Protein AF-A0A2A6RPV2-F1 (afdb_monomer_lite)

Organism: NCBI:txid2024553

Radius of gyration: 24.96 Å; chains: 1; bounding box: 55×45×52 Å

Structure (mmCIF, N/CA/C/O backbone):
data_AF-A0A2A6RPV2-F1
#
_entry.id   AF-A0A2A6RPV2-F1
#
loop_
_atom_site.group_PDB
_atom_site.id
_atom_site.type_symbol
_atom_site.label_atom_id
_atom_site.label_alt_id
_atom_site.label_comp_id
_atom_site.label_asym_id
_atom_site.label_entity_id
_atom_site.label_seq_id
_atom_site.pdbx_PDB_ins_code
_atom_site.Cartn_x
_atom_site.Cartn_y
_atom_site.Cartn_z
_atom_site.occupancy
_atom_site.B_iso_or_equiv
_atom_site.auth_seq_id
_atom_site.auth_comp_id
_atom_site.auth_asym_id
_atom_site.auth_atom_id
_atom_site.pdbx_PDB_model_num
ATOM 1 N N . MET A 1 1 ? -24.258 11.473 26.341 1.00 60.53 1 MET A N 1
ATOM 2 C CA . MET A 1 1 ? -24.157 10.296 25.445 1.00 60.53 1 MET A CA 1
ATOM 3 C C . MET A 1 1 ? -22.996 9.443 25.933 1.00 60.53 1 MET A C 1
ATOM 5 O O . MET A 1 1 ? -21.928 10.022 26.110 1.00 60.53 1 MET A O 1
ATOM 9 N N . PRO A 1 2 ? -23.182 8.141 26.195 1.00 81.00 2 PRO A N 1
ATOM 10 C CA . PRO A 1 2 ? -22.117 7.292 26.723 1.00 81.00 2 PRO A CA 1
ATOM 11 C C . PRO A 1 2 ? -21.032 7.052 25.664 1.00 81.00 2 PRO A C 1
ATOM 13 O O . PRO A 1 2 ? -21.326 6.740 24.511 1.00 81.00 2 PRO A O 1
ATOM 16 N N . VAL A 1 3 ? -19.775 7.225 26.061 1.00 81.38 3 VAL A N 1
ATOM 17 C CA . VAL A 1 3 ? -18.587 6.880 25.268 1.00 81.38 3 VAL A CA 1
ATOM 18 C C . VAL A 1 3 ? -18.084 5.527 25.792 1.00 81.38 3 VAL A C 1
ATOM 20 O O . VAL A 1 3 ? -18.197 5.302 26.998 1.00 81.38 3 VAL A O 1
ATOM 23 N N . PRO A 1 4 ? -17.594 4.609 24.937 1.00 85.38 4 PRO A N 1
ATOM 24 C CA . PRO A 1 4 ? -17.025 3.348 25.409 1.00 85.38 4 PRO A CA 1
ATOM 25 C C . PRO A 1 4 ? -15.871 3.588 26.385 1.00 85.38 4 PRO A C 1
ATOM 27 O O . PRO A 1 4 ? -15.068 4.502 26.184 1.00 85.38 4 PRO A O 1
ATOM 30 N N . ASP A 1 5 ? -15.790 2.749 27.415 1.00 90.25 5 ASP A N 1
ATOM 31 C CA . ASP A 1 5 ? -14.665 2.744 28.350 1.00 90.25 5 ASP A CA 1
ATOM 32 C C . ASP A 1 5 ? -13.375 2.206 27.694 1.00 90.25 5 ASP A C 1
ATOM 34 O O . ASP A 1 5 ? -13.371 1.730 26.554 1.00 90.25 5 ASP A O 1
ATOM 38 N N . ALA A 1 6 ? -12.253 2.294 28.412 1.00 89.50 6 ALA A N 1
ATOM 39 C CA . ALA A 1 6 ? -10.942 1.897 27.902 1.00 89.50 6 ALA A CA 1
ATOM 40 C C . ALA A 1 6 ? -10.871 0.412 27.491 1.00 89.50 6 ALA A C 1
ATOM 42 O O . ALA A 1 6 ? -10.291 0.085 26.453 1.00 89.50 6 ALA A O 1
ATOM 43 N N . SER A 1 7 ? -11.493 -0.483 28.262 1.00 90.50 7 SER A N 1
ATOM 44 C CA . SER A 1 7 ? -11.503 -1.927 27.995 1.00 90.50 7 SER A CA 1
ATOM 45 C C . SER A 1 7 ? -12.317 -2.248 26.743 1.00 90.50 7 SER A C 1
ATOM 47 O O . SER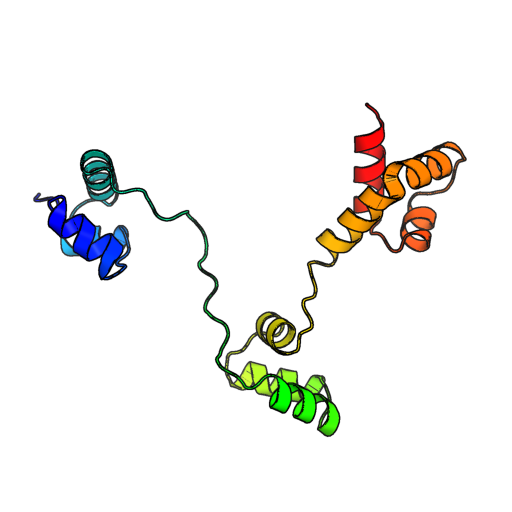 A 1 7 ? -11.874 -3.009 25.877 1.00 90.50 7 SER A O 1
ATOM 49 N N . GLN A 1 8 ? -13.478 -1.611 26.596 1.00 93.31 8 GLN A N 1
ATOM 50 C CA . GLN A 1 8 ? -14.320 -1.711 25.408 1.00 93.31 8 GLN A CA 1
ATOM 51 C C . GLN A 1 8 ? -13.614 -1.146 24.175 1.00 93.31 8 GLN A C 1
ATOM 53 O O . GLN A 1 8 ? -13.651 -1.764 23.111 1.00 93.31 8 GLN A O 1
ATOM 58 N N . LEU A 1 9 ? -12.933 -0.005 24.302 1.00 93.56 9 LEU A N 1
ATOM 59 C CA . LEU A 1 9 ? -12.140 0.564 23.215 1.00 93.56 9 LEU A CA 1
ATOM 60 C C . LEU A 1 9 ? -11.017 -0.376 22.787 1.00 93.56 9 LEU A C 1
ATOM 62 O O . LEU A 1 9 ? -10.846 -0.587 21.588 1.00 93.56 9 LEU A O 1
ATOM 66 N N . HIS A 1 10 ? -10.288 -0.978 23.727 1.00 91.56 10 HIS A N 1
ATOM 67 C CA . HIS A 1 10 ? -9.241 -1.943 23.403 1.00 91.56 10 HIS A CA 1
ATOM 68 C C . HIS A 1 10 ? -9.816 -3.162 22.667 1.00 91.56 10 HIS A C 1
ATOM 70 O O . HIS A 1 10 ? -9.320 -3.533 21.601 1.00 91.56 10 HIS A O 1
ATOM 76 N N . GLN A 1 11 ? -10.907 -3.739 23.170 1.00 93.31 11 GLN A N 1
ATOM 77 C CA . GLN A 1 11 ? -11.559 -4.887 22.540 1.00 93.31 11 GLN A CA 1
ATOM 78 C C . GLN A 1 11 ? -12.043 -4.562 21.118 1.00 93.31 11 GLN A C 1
ATOM 80 O O . GLN A 1 11 ? -11.677 -5.236 20.156 1.00 93.31 11 GLN A O 1
ATOM 85 N N . LEU A 1 12 ? -12.815 -3.489 20.952 1.00 93.19 12 LEU A N 1
ATOM 86 C CA . LEU A 1 12 ? -13.406 -3.129 19.663 1.00 93.19 12 LEU A CA 1
ATOM 87 C C . LEU A 1 12 ? -12.349 -2.675 18.653 1.00 93.19 12 LEU A C 1
ATOM 89 O O . LEU A 1 12 ? -12.413 -3.032 17.476 1.00 93.19 12 LEU A O 1
ATOM 93 N N . TYR A 1 13 ? -11.382 -1.869 19.091 1.00 93.25 13 TYR A N 1
ATOM 94 C CA . TYR A 1 13 ? -10.411 -1.249 18.198 1.00 93.25 13 TYR A CA 1
ATOM 95 C C . TYR A 1 13 ? -9.212 -2.146 17.905 1.00 93.25 13 TYR A C 1
ATOM 97 O O . TYR A 1 13 ? -8.782 -2.206 16.754 1.00 93.25 13 TYR A O 1
ATOM 105 N N . ILE A 1 14 ? -8.654 -2.829 18.908 1.00 89.25 14 ILE A N 1
ATOM 106 C CA . ILE A 1 14 ? -7.448 -3.653 18.754 1.00 89.25 14 ILE A CA 1
ATOM 107 C C . ILE A 1 14 ? -7.819 -5.081 18.364 1.00 89.25 14 ILE A C 1
ATOM 109 O O . ILE A 1 14 ? -7.340 -5.542 17.328 1.00 89.25 14 ILE A O 1
ATOM 113 N N . VAL A 1 15 ? -8.689 -5.738 19.138 1.00 87.62 15 VAL A N 1
ATOM 114 C CA . VAL A 1 15 ? -8.994 -7.174 18.992 1.00 87.62 15 VAL A CA 1
ATOM 115 C C . VAL A 1 15 ? -9.935 -7.436 17.817 1.00 87.62 15 VAL A C 1
ATOM 117 O O . VAL A 1 15 ? -9.592 -8.176 16.900 1.00 87.62 15 VAL A O 1
ATOM 120 N N . GLU A 1 16 ? -11.097 -6.786 17.791 1.00 87.81 16 GLU A N 1
ATOM 121 C CA . GLU A 1 16 ? -12.086 -6.946 16.710 1.00 87.81 16 GLU A CA 1
ATOM 122 C C . GLU A 1 16 ? -11.729 -6.140 15.454 1.00 87.81 16 GLU A C 1
ATOM 124 O O . GLU A 1 16 ? -12.274 -6.351 14.371 1.00 87.81 16 GLU A O 1
ATOM 129 N N . GLY A 1 17 ? -10.817 -5.178 15.593 1.00 88.44 17 GLY A N 1
ATOM 130 C CA . GLY A 1 17 ? -10.333 -4.358 14.495 1.00 88.44 17 GLY A CA 1
ATOM 131 C C . GLY A 1 17 ? -11.359 -3.405 13.890 1.00 88.44 17 GLY A C 1
ATOM 132 O O . GLY A 1 17 ? -11.160 -2.964 12.752 1.00 88.44 17 GLY A O 1
ATOM 133 N N . GLN A 1 18 ? -12.403 -3.044 14.635 1.00 90.38 18 GLN A N 1
ATOM 134 C CA . GLN A 1 18 ? -13.405 -2.083 14.197 1.00 90.38 18 GLN A CA 1
ATOM 135 C C . GLN A 1 18 ? -12.788 -0.706 13.922 1.00 90.38 18 GLN A C 1
ATOM 137 O O . GLN A 1 18 ? -11.800 -0.277 14.523 1.00 90.38 18 GLN A O 1
ATOM 142 N N . THR A 1 19 ? -13.393 0.025 12.986 1.00 91.44 19 THR A N 1
ATOM 143 C CA . THR A 1 19 ? -12.976 1.401 12.691 1.00 91.44 19 THR A CA 1
ATOM 144 C C . THR A 1 19 ? -13.548 2.374 13.719 1.00 91.44 19 THR A C 1
ATOM 146 O O . THR A 1 19 ? -14.641 2.163 14.238 1.00 91.44 19 THR A O 1
ATOM 149 N N . ILE A 1 20 ? -12.872 3.508 13.932 1.00 91.88 20 ILE A N 1
ATOM 150 C CA . ILE A 1 20 ? -13.359 4.601 14.798 1.00 91.88 20 ILE A CA 1
ATOM 151 C C . ILE A 1 20 ? -14.783 5.023 14.404 1.00 91.88 20 ILE A C 1
ATOM 153 O O . ILE A 1 20 ? -15.612 5.299 15.264 1.00 91.88 20 ILE A O 1
ATOM 157 N N . ARG A 1 21 ? -15.097 5.030 13.101 1.00 91.25 21 ARG A N 1
ATOM 158 C CA . ARG A 1 21 ? -16.435 5.369 12.599 1.00 91.25 21 ARG A CA 1
ATOM 159 C C . ARG A 1 21 ? -17.481 4.314 12.964 1.00 91.25 21 ARG A C 1
ATOM 161 O O . ARG A 1 21 ? -18.583 4.695 13.339 1.00 91.25 21 ARG A O 1
ATOM 168 N N . ALA A 1 22 ? -17.146 3.027 12.871 1.00 90.88 22 ALA A N 1
ATOM 169 C CA . ALA A 1 22 ? -18.044 1.941 13.267 1.00 90.88 22 ALA A CA 1
ATOM 170 C C . ALA A 1 22 ? -18.316 1.968 14.779 1.00 90.88 22 ALA A C 1
ATOM 172 O O . ALA A 1 22 ? -19.469 1.896 15.196 1.00 90.88 22 ALA A O 1
ATOM 173 N N . ILE A 1 23 ? -17.273 2.186 15.587 1.00 93.75 23 ILE A N 1
ATOM 174 C CA . ILE A 1 23 ? -17.395 2.353 17.041 1.00 93.75 23 ILE A CA 1
ATOM 175 C C . ILE A 1 23 ? -18.278 3.571 17.357 1.00 93.75 23 ILE A C 1
ATOM 177 O O . ILE A 1 23 ? -19.239 3.462 18.112 1.00 93.75 23 ILE A O 1
ATOM 181 N N . ALA A 1 24 ? -18.028 4.714 16.715 1.00 94.19 24 ALA A N 1
ATOM 182 C CA . ALA A 1 24 ? -18.826 5.926 16.895 1.00 94.19 24 ALA A CA 1
ATOM 183 C C . ALA A 1 24 ? -20.308 5.721 16.531 1.00 94.19 24 ALA A C 1
ATOM 185 O O . ALA A 1 24 ? -21.192 6.167 17.257 1.00 94.19 24 ALA A O 1
ATOM 186 N N . GLN A 1 25 ? -20.591 5.004 15.439 1.00 93.69 25 GLN A N 1
ATOM 187 C CA . GLN A 1 25 ? -21.958 4.653 15.045 1.00 93.69 25 GLN A CA 1
ATOM 188 C C . GLN A 1 25 ? -22.628 3.731 16.067 1.00 93.69 25 GLN A C 1
ATOM 190 O O . GLN A 1 25 ? -23.765 3.990 16.458 1.00 93.69 25 GLN A O 1
ATOM 195 N N . ARG A 1 26 ? -21.916 2.700 16.537 1.00 93.06 26 ARG A N 1
ATOM 196 C CA . ARG A 1 26 ? -22.417 1.745 17.536 1.00 93.06 26 ARG A CA 1
ATOM 197 C C . ARG A 1 26 ? -22.804 2.435 18.845 1.00 93.06 26 ARG A C 1
ATOM 199 O O . ARG A 1 26 ? -23.857 2.137 19.395 1.00 93.06 26 ARG A O 1
ATOM 206 N N . TYR A 1 27 ? -21.996 3.393 19.295 1.00 92.88 27 TYR A N 1
ATOM 207 C CA . TYR A 1 27 ? -22.226 4.154 20.529 1.00 92.88 27 TYR A CA 1
ATOM 208 C C . TYR A 1 27 ? -22.988 5.470 20.303 1.00 92.88 27 TYR A C 1
ATOM 210 O O . TYR A 1 27 ? -23.140 6.266 21.227 1.00 92.88 27 TYR A O 1
ATOM 218 N N . ARG A 1 28 ? -23.477 5.712 19.075 1.00 93.00 28 ARG A N 1
ATOM 219 C CA . ARG A 1 28 ? -24.201 6.933 18.670 1.00 93.00 28 ARG A CA 1
ATOM 220 C C . ARG A 1 28 ? -23.497 8.224 19.112 1.00 93.00 28 ARG A C 1
ATOM 222 O O . ARG A 1 28 ? -24.139 9.200 19.495 1.00 93.00 28 ARG A O 1
ATOM 229 N N . CYS A 1 29 ? -22.170 8.239 19.049 1.00 92.94 29 CYS A N 1
ATOM 230 C CA . CYS A 1 29 ? -21.340 9.371 19.437 1.00 92.94 29 CYS A CA 1
ATOM 231 C C . CYS A 1 29 ? -20.555 9.916 18.236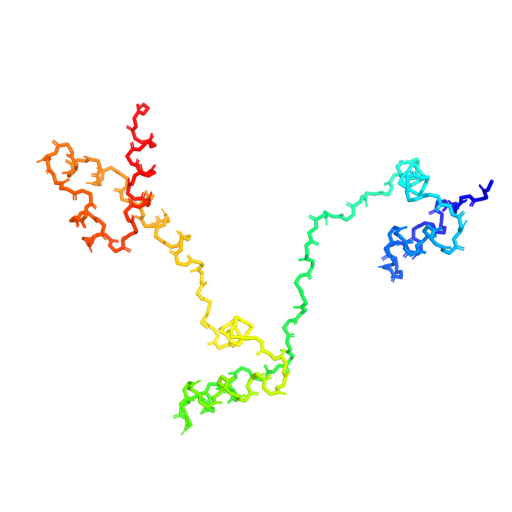 1.00 92.94 29 CYS A C 1
ATOM 233 O O . CYS A 1 29 ? -20.528 9.337 17.148 1.00 92.94 29 CYS A O 1
ATOM 235 N N . ARG A 1 30 ? -19.932 11.086 18.403 1.00 93.38 30 ARG A N 1
ATOM 236 C CA . ARG A 1 30 ? -19.075 11.659 17.358 1.00 93.38 30 ARG A CA 1
ATOM 237 C C . ARG A 1 30 ? -17.739 10.904 17.316 1.00 93.38 30 ARG A C 1
ATOM 239 O O . ARG A 1 30 ? -17.188 10.627 18.378 1.00 93.38 30 ARG A O 1
ATOM 246 N N . PRO A 1 31 ? -17.139 10.672 16.133 1.00 92.44 31 PRO A N 1
ATOM 247 C CA . PRO A 1 31 ? -15.800 10.081 16.026 1.00 92.44 31 PRO A CA 1
ATOM 248 C C . PRO A 1 31 ? -14.737 10.810 16.857 1.00 92.44 31 PRO A C 1
ATOM 250 O O . PRO A 1 31 ? -13.852 10.170 17.410 1.00 92.44 31 PRO A O 1
ATOM 253 N N . ALA A 1 32 ? -14.857 12.135 16.997 1.00 93.56 32 ALA A N 1
ATOM 254 C CA . ALA A 1 32 ? -13.983 12.937 17.851 1.00 93.56 32 ALA A CA 1
ATOM 255 C C . ALA A 1 32 ? -14.041 12.522 19.334 1.00 93.56 32 ALA A C 1
ATOM 257 O O . ALA A 1 32 ? -13.009 12.502 19.992 1.00 93.56 32 ALA A O 1
ATOM 258 N N . ALA A 1 33 ? -15.214 12.128 19.843 1.00 93.62 33 ALA A N 1
ATOM 259 C CA . ALA A 1 33 ? -15.359 11.651 21.219 1.00 93.62 33 ALA A CA 1
ATOM 260 C C . ALA A 1 33 ? -14.671 10.292 21.423 1.00 93.62 33 ALA A C 1
ATOM 262 O O . ALA A 1 33 ? -14.026 10.074 22.441 1.00 93.62 33 ALA A O 1
ATOM 263 N N . VAL A 1 34 ? -14.750 9.403 20.426 1.00 93.44 34 VAL A N 1
ATOM 264 C CA . VAL A 1 34 ? -14.023 8.122 20.434 1.00 93.44 34 VAL A CA 1
ATOM 265 C C . VAL A 1 34 ? -12.514 8.357 20.409 1.00 93.44 34 VAL A C 1
ATOM 267 O O . VAL A 1 34 ? -11.791 7.713 21.156 1.00 93.44 34 VAL A O 1
ATOM 270 N N . ILE A 1 35 ? -12.034 9.298 19.588 1.00 93.12 35 ILE A N 1
ATOM 271 C CA . ILE A 1 35 ? -10.608 9.657 19.530 1.00 93.12 35 ILE A CA 1
ATOM 272 C C . ILE A 1 35 ? -10.128 10.187 20.884 1.00 93.12 35 ILE A C 1
ATOM 274 O O . ILE A 1 35 ? -9.123 9.697 21.383 1.00 93.12 35 ILE A O 1
ATOM 278 N N . ALA A 1 36 ? -10.863 11.117 21.497 1.00 93.38 36 ALA A N 1
ATOM 279 C CA . ALA A 1 36 ? -10.510 11.662 22.807 1.00 93.38 36 ALA A CA 1
ATOM 280 C C . ALA A 1 36 ? -10.467 10.573 23.893 1.00 93.38 36 ALA A C 1
ATOM 282 O O . ALA A 1 36 ? -9.548 10.542 24.705 1.00 93.38 36 ALA A O 1
ATOM 283 N N . ALA A 1 37 ? -11.418 9.634 23.879 1.00 92.88 37 ALA A N 1
ATOM 284 C CA . ALA A 1 37 ? -11.420 8.513 24.816 1.00 92.88 37 ALA A CA 1
ATOM 285 C C . ALA A 1 37 ? -10.278 7.517 24.555 1.00 92.88 37 ALA A C 1
ATOM 287 O O . ALA A 1 37 ? -9.692 6.998 25.500 1.00 92.88 37 ALA A O 1
ATOM 288 N N . MET A 1 38 ? -9.909 7.284 23.291 1.00 93.38 38 MET A N 1
ATOM 289 C CA . MET A 1 38 ? -8.723 6.495 22.949 1.00 93.38 38 MET A CA 1
ATOM 290 C C . MET A 1 38 ? -7.436 7.166 23.435 1.00 93.38 38 MET A C 1
ATOM 292 O O . MET A 1 38 ? -6.569 6.479 23.963 1.00 93.38 38 MET A O 1
ATOM 296 N N . GLU A 1 39 ? -7.313 8.486 23.282 1.00 93.19 39 GLU A N 1
ATOM 297 C CA . GLU A 1 39 ? -6.165 9.257 23.772 1.00 93.19 39 GLU A CA 1
ATOM 298 C C . GLU A 1 39 ? -6.076 9.210 25.302 1.00 93.19 39 GLU A C 1
ATOM 300 O O . GLU A 1 39 ? -5.012 8.900 25.833 1.00 93.19 39 GLU A O 1
ATOM 305 N N . ALA A 1 40 ? -7.197 9.400 26.005 1.00 92.19 40 ALA A N 1
ATOM 306 C CA . ALA A 1 40 ? -7.268 9.269 27.462 1.00 92.19 40 ALA A CA 1
ATOM 307 C C . ALA A 1 40 ? -6.919 7.850 27.954 1.00 92.19 40 ALA A C 1
ATOM 309 O O . ALA A 1 40 ? -6.342 7.691 29.026 1.00 92.19 40 ALA A O 1
ATOM 310 N N . ALA A 1 41 ? -7.234 6.822 27.161 1.00 91.12 41 ALA A N 1
ATOM 311 C CA . ALA A 1 41 ? -6.901 5.426 27.439 1.00 91.12 41 ALA A CA 1
ATOM 312 C C . ALA A 1 41 ? -5.492 5.008 26.963 1.00 91.12 41 ALA A C 1
ATOM 314 O O . ALA A 1 41 ? -5.128 3.841 27.098 1.00 91.12 41 ALA A O 1
ATOM 315 N N . GLY A 1 42 ? -4.707 5.912 26.363 1.00 92.06 42 GLY A N 1
ATOM 316 C CA . GLY A 1 42 ? -3.374 5.600 25.830 1.00 92.06 42 GLY A CA 1
ATOM 317 C C . GLY A 1 42 ? -3.371 4.692 24.589 1.00 92.06 42 GLY A C 1
ATOM 318 O O . GLY A 1 42 ? -2.343 4.110 24.242 1.00 92.06 42 GLY A O 1
ATOM 319 N N . ILE A 1 43 ? -4.502 4.553 23.892 1.00 90.69 43 ILE A N 1
ATOM 320 C CA . ILE A 1 43 ? -4.636 3.686 22.716 1.00 90.69 43 ILE A CA 1
ATOM 321 C C . ILE A 1 43 ? -4.159 4.437 21.470 1.00 90.69 43 ILE A C 1
ATOM 323 O O . ILE A 1 43 ? -4.848 5.301 20.921 1.00 90.69 43 ILE A O 1
ATOM 327 N N . ALA A 1 44 ? -2.981 4.060 20.972 1.00 88.38 44 ALA A N 1
ATOM 328 C CA . ALA A 1 44 ? -2.415 4.643 19.763 1.00 88.38 44 ALA A CA 1
ATOM 329 C C . ALA A 1 44 ? -3.300 4.387 18.529 1.00 88.38 44 ALA A C 1
ATOM 331 O O . ALA A 1 44 ? -3.750 3.270 18.253 1.00 88.38 44 ALA A O 1
ATOM 332 N N . ARG A 1 45 ? -3.509 5.433 17.725 1.00 88.38 45 ARG A N 1
ATOM 333 C CA . ARG A 1 45 ? -4.246 5.322 16.461 1.00 88.38 45 ARG A CA 1
ATOM 334 C C . ARG A 1 45 ? -3.427 4.540 15.431 1.00 88.38 45 ARG A C 1
ATOM 336 O O . ARG A 1 45 ? -2.259 4.835 15.183 1.00 88.38 45 ARG A O 1
ATOM 343 N N . ARG A 1 46 ? -4.075 3.591 14.753 1.00 83.69 46 ARG A N 1
ATOM 344 C CA . ARG A 1 46 ? -3.562 2.938 13.540 1.00 83.69 46 ARG A CA 1
ATOM 345 C C . ARG A 1 46 ? -3.218 4.018 12.512 1.00 83.69 46 ARG A C 1
ATOM 347 O O . ARG A 1 46 ? -4.022 4.924 12.283 1.00 83.69 46 ARG A O 1
ATOM 354 N N . ARG A 1 47 ? -2.033 3.917 11.894 1.00 71.25 47 ARG A N 1
ATOM 355 C CA . ARG A 1 47 ? -1.574 4.873 10.871 1.00 71.25 47 ARG A CA 1
ATOM 356 C C . ARG A 1 47 ? -2.658 5.074 9.815 1.00 71.25 47 ARG A C 1
ATOM 358 O O . ARG A 1 47 ? -3.187 4.103 9.272 1.00 71.25 47 ARG A O 1
ATOM 365 N N . SER A 1 48 ? -2.960 6.335 9.509 1.00 56.56 48 SER A N 1
ATOM 366 C CA . SER A 1 48 ? -3.832 6.665 8.391 1.00 56.56 48 SER A CA 1
ATOM 367 C C . SER A 1 48 ? -3.155 6.204 7.101 1.00 56.56 48 SER A C 1
ATOM 369 O O . SER A 1 48 ? -2.056 6.616 6.739 1.00 56.56 48 SER A O 1
ATOM 371 N N . GLY A 1 49 ? -3.793 5.261 6.427 1.00 58.19 49 GLY A N 1
ATOM 372 C CA . GLY A 1 49 ? -3.267 4.676 5.212 1.00 58.19 49 GLY A CA 1
ATOM 373 C C . GLY A 1 49 ? -4.287 3.726 4.626 1.00 58.19 49 GLY A C 1
ATOM 374 O O . GLY A 1 49 ? -5.002 3.028 5.342 1.00 58.19 49 GLY A O 1
ATOM 375 N N . ARG A 1 50 ? -4.377 3.704 3.299 1.00 53.50 50 ARG A N 1
ATOM 376 C CA . ARG A 1 50 ? -5.188 2.717 2.593 1.00 53.50 50 ARG A CA 1
ATOM 377 C C . ARG A 1 50 ? -4.517 1.360 2.806 1.00 53.50 50 ARG A C 1
ATOM 379 O O . ARG A 1 50 ? -3.536 1.065 2.123 1.00 53.50 50 ARG A O 1
ATOM 386 N N . THR A 1 51 ? -5.004 0.560 3.757 1.00 55.88 51 THR A N 1
ATOM 387 C CA . THR A 1 51 ? -4.562 -0.831 3.909 1.00 55.88 51 THR A CA 1
ATOM 388 C C . THR A 1 51 ? -4.766 -1.502 2.561 1.00 55.88 51 THR A C 1
ATOM 390 O O . THR A 1 51 ? -5.892 -1.613 2.069 1.00 55.88 51 THR A O 1
ATOM 393 N N . ARG A 1 52 ? -3.664 -1.843 1.887 1.00 62.34 52 ARG A N 1
ATOM 394 C CA . ARG A 1 52 ? -3.747 -2.502 0.587 1.00 62.34 52 ARG A CA 1
ATOM 395 C C . ARG A 1 52 ? -4.440 -3.833 0.831 1.00 62.34 52 ARG A C 1
ATOM 397 O O . ARG A 1 52 ? -3.983 -4.609 1.662 1.00 62.34 52 ARG A O 1
ATOM 404 N N . ALA A 1 53 ? -5.541 -4.072 0.120 1.00 67.44 53 ALA A N 1
ATOM 405 C CA . ALA A 1 53 ? -6.209 -5.362 0.175 1.00 67.44 53 ALA A CA 1
ATOM 406 C C . ALA A 1 53 ? -5.169 -6.466 -0.079 1.00 67.44 53 ALA A C 1
ATOM 408 O O . ALA A 1 53 ? -4.377 -6.308 -1.024 1.00 67.44 53 ALA A O 1
ATOM 409 N N . PRO A 1 54 ? -5.172 -7.547 0.719 1.00 72.12 54 PRO A N 1
ATOM 410 C CA . PRO A 1 54 ? -4.175 -8.598 0.615 1.00 72.12 54 PRO A CA 1
ATOM 411 C C . PRO A 1 54 ? -4.103 -9.150 -0.813 1.00 72.12 54 PRO A C 1
ATOM 413 O O . PRO A 1 54 ? -5.043 -9.035 -1.620 1.00 72.12 54 PRO A O 1
ATOM 416 N N . LEU A 1 55 ? -2.936 -9.686 -1.160 1.00 75.56 55 LEU A N 1
ATOM 417 C CA . LEU A 1 55 ? -2.794 -10.432 -2.402 1.00 75.56 55 LEU A CA 1
ATOM 418 C C . LEU A 1 55 ? -3.650 -11.700 -2.298 1.00 75.56 55 LEU A C 1
ATOM 420 O O . LEU A 1 55 ? -3.739 -12.280 -1.217 1.00 75.56 55 LEU A O 1
ATOM 424 N N . PRO A 1 56 ? -4.298 -12.124 -3.391 1.00 78.31 56 PRO A N 1
ATOM 425 C CA . PRO A 1 56 ? -4.971 -13.412 -3.395 1.00 78.31 56 PRO A CA 1
ATOM 426 C C . PRO A 1 56 ? -3.925 -14.517 -3.195 1.00 78.31 56 PRO A C 1
ATOM 428 O O . PRO A 1 56 ? -2.805 -14.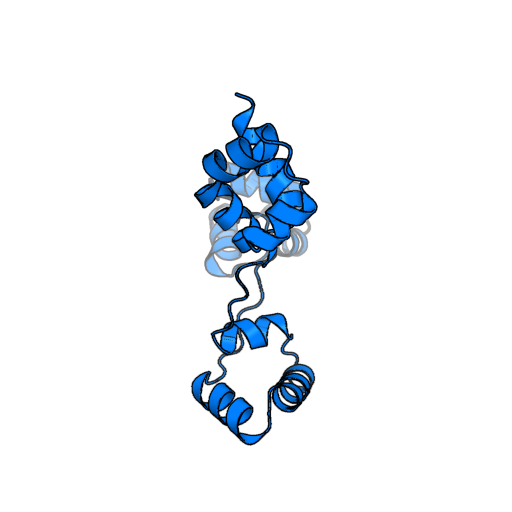403 -3.699 1.00 78.31 56 PRO A O 1
ATOM 431 N N . ALA A 1 57 ? -4.294 -15.582 -2.483 1.00 83.44 57 ALA A N 1
ATOM 432 C CA . ALA A 1 57 ? -3.445 -16.748 -2.228 1.00 83.44 57 ALA A CA 1
ATOM 433 C C . ALA A 1 57 ? -3.321 -17.638 -3.482 1.00 83.44 57 ALA A C 1
ATOM 435 O O . ALA A 1 57 ? -3.687 -18.809 -3.486 1.00 83.44 57 ALA A O 1
ATOM 436 N N . TRP A 1 58 ? -2.888 -17.046 -4.594 1.00 84.94 58 TRP A N 1
ATOM 437 C CA . TRP A 1 58 ? -2.675 -17.748 -5.851 1.00 84.94 58 TRP A CA 1
ATOM 438 C C . TRP A 1 58 ? -1.286 -18.366 -5.886 1.00 84.94 58 TRP A C 1
ATOM 440 O O . TRP A 1 58 ? -0.298 -17.718 -5.541 1.00 84.94 58 TRP A O 1
ATOM 450 N N . ASP A 1 59 ? -1.220 -19.600 -6.374 1.00 87.06 59 ASP A N 1
ATOM 451 C CA . ASP A 1 59 ? 0.039 -20.284 -6.629 1.00 87.06 59 ASP A CA 1
ATOM 452 C C . ASP A 1 59 ? 0.819 -19.544 -7.726 1.00 87.06 59 ASP A C 1
ATOM 454 O O . ASP A 1 59 ? 0.428 -19.482 -8.899 1.00 87.06 59 ASP A O 1
ATOM 458 N N . THR A 1 60 ? 1.924 -18.936 -7.305 1.00 85.69 60 THR A N 1
ATOM 459 C CA . THR A 1 60 ? 2.771 -18.110 -8.163 1.00 85.69 60 THR A CA 1
ATOM 460 C C . THR A 1 60 ? 3.490 -18.932 -9.228 1.00 85.69 60 THR A C 1
ATOM 462 O O . THR A 1 60 ? 3.708 -18.423 -10.330 1.00 85.69 60 THR A O 1
ATOM 465 N N . GLU A 1 61 ? 3.791 -20.204 -8.963 1.00 84.56 61 GLU A N 1
ATOM 466 C CA . GLU A 1 61 ? 4.473 -21.071 -9.920 1.00 84.56 61 GLU A CA 1
ATOM 467 C C . GLU A 1 61 ? 3.513 -21.527 -11.017 1.00 84.56 61 GLU A C 1
ATOM 469 O O . GLU A 1 61 ? 3.817 -21.389 -12.204 1.00 84.56 61 GLU A O 1
ATOM 474 N N . LYS A 1 62 ? 2.286 -21.917 -10.653 1.00 86.69 62 LYS A N 1
ATOM 475 C CA . LYS A 1 62 ? 1.227 -22.196 -11.641 1.00 86.69 62 LYS A CA 1
ATOM 476 C C . LYS A 1 62 ? 0.920 -20.982 -12.514 1.00 86.69 62 LYS A C 1
ATOM 478 O O . LYS A 1 62 ? 0.723 -21.114 -13.721 1.00 86.69 62 LYS A O 1
ATOM 483 N N . LEU A 1 63 ? 0.931 -19.779 -11.939 1.00 87.06 63 LEU A N 1
ATOM 484 C CA . LEU A 1 63 ? 0.799 -18.535 -12.700 1.00 87.06 63 LEU A CA 1
ATOM 48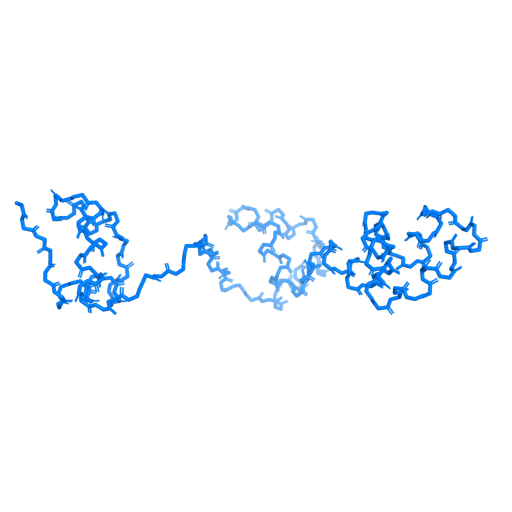5 C C . LEU A 1 63 ? 1.938 -18.344 -13.709 1.00 87.06 63 LEU A C 1
ATOM 487 O O . LEU A 1 63 ? 1.673 -17.956 -14.848 1.00 87.06 63 LEU A O 1
ATOM 491 N N . ARG A 1 64 ? 3.191 -18.627 -13.332 1.00 84.62 64 ARG A N 1
ATOM 492 C CA . ARG A 1 64 ? 4.339 -18.564 -14.255 1.00 84.62 64 ARG A CA 1
ATOM 493 C C . ARG A 1 64 ? 4.234 -19.609 -15.359 1.00 84.62 64 ARG A C 1
ATOM 495 O O . ARG A 1 64 ? 4.461 -19.270 -16.519 1.00 84.62 64 ARG A O 1
ATOM 502 N N . GLN A 1 65 ? 3.841 -20.837 -15.031 1.00 86.44 65 GLN A N 1
ATOM 503 C CA . GLN A 1 65 ? 3.587 -21.887 -16.020 1.00 86.44 65 GLN A CA 1
ATOM 504 C C . GLN A 1 65 ? 2.489 -21.467 -17.003 1.00 86.44 65 GLN A C 1
ATOM 506 O O . GLN A 1 65 ? 2.667 -21.582 -18.215 1.00 86.44 65 GLN A O 1
ATOM 511 N N . LEU A 1 66 ? 1.401 -20.869 -16.510 1.00 87.75 66 LEU A N 1
ATOM 512 C CA . LEU A 1 66 ? 0.323 -20.355 -17.353 1.00 87.75 66 LEU A CA 1
ATOM 513 C C . LEU A 1 66 ? 0.793 -19.208 -18.262 1.00 87.75 66 LEU A C 1
ATOM 515 O O . LEU A 1 66 ? 0.384 -19.131 -19.422 1.00 87.75 66 LEU A O 1
ATOM 519 N N . VAL A 1 67 ? 1.679 -18.336 -17.767 1.00 86.62 67 VAL A N 1
ATOM 520 C CA . VAL A 1 67 ? 2.322 -17.297 -18.587 1.00 86.62 67 VAL A CA 1
ATOM 521 C C . VAL A 1 67 ? 3.190 -17.919 -19.682 1.00 86.62 67 VAL A C 1
ATOM 523 O O . VAL A 1 67 ? 3.125 -17.442 -20.813 1.00 86.62 67 VAL A O 1
ATOM 526 N N . ARG A 1 68 ? 3.969 -18.966 -19.382 1.00 85.19 68 ARG A N 1
ATOM 527 C CA . ARG A 1 68 ? 4.802 -19.669 -20.375 1.00 85.19 68 ARG A CA 1
ATOM 528 C C . ARG A 1 68 ? 3.952 -20.367 -21.441 1.00 85.19 68 ARG A C 1
ATOM 530 O O . ARG A 1 68 ? 4.278 -20.276 -22.615 1.00 85.19 68 ARG A O 1
ATOM 537 N N . ALA A 1 69 ? 2.847 -20.996 -21.043 1.00 88.62 69 ALA A N 1
ATOM 538 C CA . ALA A 1 69 ? 1.995 -21.771 -21.945 1.00 88.62 69 ALA A CA 1
ATOM 539 C C . ALA A 1 69 ? 1.056 -20.914 -22.813 1.00 88.62 69 ALA A C 1
ATOM 541 O O . ALA A 1 69 ? 0.854 -21.210 -23.986 1.00 88.62 69 ALA A O 1
ATOM 542 N N . LYS A 1 70 ? 0.433 -19.871 -22.242 1.00 86.81 70 LYS A N 1
ATOM 543 C CA . LYS A 1 70 ? -0.638 -19.087 -22.904 1.00 86.81 70 LYS A CA 1
ATOM 544 C C . LYS A 1 70 ? -0.291 -17.609 -23.106 1.00 86.81 70 LYS A C 1
ATOM 546 O O . LYS A 1 70 ? -1.075 -16.856 -23.686 1.00 86.81 70 LYS A O 1
ATOM 551 N N . GLY A 1 71 ? 0.863 -17.166 -2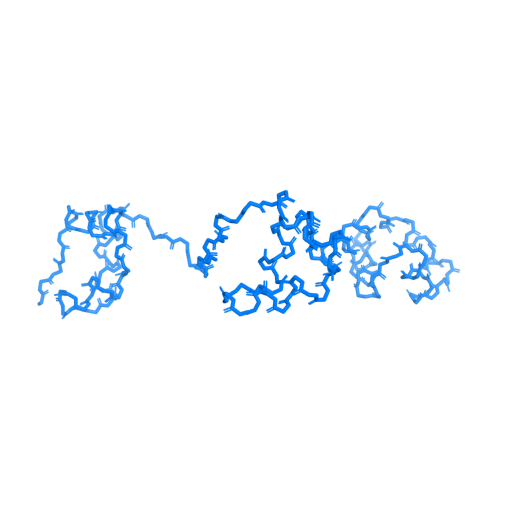2.614 1.00 82.31 71 GLY A N 1
ATOM 552 C CA . GLY A 1 71 ? 1.334 -15.791 -22.730 1.00 82.31 71 GLY A CA 1
ATOM 553 C C . GLY A 1 71 ? 0.731 -14.815 -21.710 1.00 82.31 71 GLY A C 1
ATOM 554 O O . GLY A 1 71 ? -0.344 -15.002 -21.136 1.00 82.31 71 GLY A O 1
ATOM 555 N N . VAL A 1 72 ? 1.420 -13.686 -21.511 1.00 81.56 72 VAL A N 1
ATOM 556 C CA . VAL A 1 72 ? 1.072 -12.662 -20.501 1.00 81.56 72 VAL A CA 1
ATOM 557 C C . VAL A 1 72 ? -0.302 -12.020 -20.743 1.00 81.56 72 VAL A C 1
ATOM 559 O O . VAL A 1 72 ? -0.986 -11.640 -19.788 1.00 81.56 72 VAL A O 1
ATOM 562 N N . ARG A 1 73 ? -0.729 -11.869 -22.006 1.00 82.00 73 ARG A N 1
ATOM 563 C CA . ARG A 1 73 ? -2.034 -11.265 -22.340 1.00 82.00 73 ARG A CA 1
ATOM 564 C C . ARG A 1 73 ? -3.196 -12.120 -21.828 1.00 82.00 73 ARG A C 1
ATOM 566 O O . ARG A 1 73 ? -4.118 -11.568 -21.229 1.00 82.00 73 ARG A O 1
ATOM 573 N N . TYR A 1 74 ? -3.108 -13.440 -21.992 1.00 88.69 74 TYR A N 1
ATOM 574 C CA . TYR A 1 74 ? -4.118 -14.380 -21.510 1.00 88.69 74 TYR A CA 1
ATOM 575 C C . TYR A 1 74 ? -4.240 -14.333 -19.985 1.00 88.69 74 TYR A C 1
ATOM 577 O O . TYR A 1 74 ? -5.331 -14.133 -19.450 1.00 88.69 74 TYR A O 1
ATOM 585 N N . VAL A 1 75 ? -3.110 -14.412 -19.275 1.00 86.38 75 VAL A N 1
ATOM 586 C CA . VAL A 1 75 ? -3.093 -14.395 -17.802 1.00 86.38 75 VAL A CA 1
ATOM 587 C C . VAL A 1 75 ? -3.635 -13.078 -17.240 1.00 86.38 75 VAL A C 1
ATOM 589 O O . VAL A 1 75 ? -4.329 -13.076 -16.228 1.00 86.38 75 VAL A O 1
ATOM 592 N N . ARG A 1 76 ? -3.416 -11.946 -17.923 1.00 85.94 76 ARG A N 1
ATOM 593 C CA . ARG A 1 76 ? -4.040 -10.663 -17.553 1.00 85.94 76 ARG A CA 1
ATOM 594 C C . ARG A 1 76 ? -5.558 -10.673 -17.700 1.00 85.94 76 ARG A C 1
ATOM 596 O O . ARG A 1 76 ? -6.246 -10.143 -16.832 1.00 85.94 76 ARG A O 1
ATOM 603 N N . ALA A 1 77 ? -6.077 -11.230 -18.792 1.00 86.94 77 ALA A N 1
ATOM 604 C CA . ALA A 1 77 ? -7.519 -11.345 -18.999 1.00 86.94 77 ALA A CA 1
ATOM 605 C C . ALA A 1 77 ? -8.153 -12.296 -17.972 1.00 86.94 77 ALA A C 1
ATOM 607 O O . ALA A 1 77 ? -9.207 -11.997 -17.418 1.00 86.94 77 ALA A O 1
ATOM 608 N N . PHE A 1 78 ? -7.477 -13.405 -17.663 1.00 90.31 78 PHE A N 1
ATOM 609 C CA . PHE A 1 78 ? -7.849 -14.313 -16.580 1.00 90.31 78 PHE A CA 1
ATOM 610 C C . PHE A 1 78 ? -7.887 -13.591 -15.223 1.00 90.31 78 PHE A C 1
ATOM 612 O O . PHE A 1 78 ? -8.925 -13.574 -14.574 1.00 90.31 78 PHE A O 1
ATOM 619 N N . ALA A 1 79 ? -6.814 -12.891 -14.845 1.00 88.88 79 ALA A N 1
ATOM 620 C CA . ALA A 1 79 ? -6.737 -12.149 -13.587 1.00 88.88 79 ALA A CA 1
ATOM 621 C C . ALA A 1 79 ? -7.875 -11.133 -13.417 1.00 88.88 79 ALA A C 1
ATOM 623 O O . ALA A 1 79 ? -8.510 -11.085 -12.365 1.00 88.88 79 ALA A O 1
ATOM 624 N N . ARG A 1 80 ? -8.188 -10.378 -14.478 1.00 88.25 80 ARG A N 1
ATOM 625 C CA . ARG A 1 80 ? -9.297 -9.414 -14.473 1.00 88.25 80 ARG A CA 1
ATOM 626 C C . ARG A 1 80 ? -10.647 -10.070 -14.200 1.00 88.25 80 ARG A C 1
ATOM 628 O O . ARG A 1 80 ? -11.414 -9.520 -13.420 1.00 88.25 80 ARG A O 1
ATOM 635 N N . ARG A 1 81 ? -10.919 -11.236 -14.797 1.00 90.31 81 ARG A N 1
ATOM 636 C CA . ARG A 1 81 ? -12.168 -11.986 -14.570 1.00 90.31 81 ARG A CA 1
ATOM 637 C C . ARG A 1 81 ? -12.330 -12.442 -13.118 1.00 90.31 81 ARG A C 1
ATOM 639 O O . ARG A 1 81 ? -13.450 -12.550 -12.648 1.00 90.31 81 ARG A O 1
ATOM 646 N N . HIS A 1 82 ? -11.226 -12.624 -12.398 1.00 87.75 82 HIS A N 1
ATOM 647 C CA . HIS A 1 82 ? -11.223 -12.972 -10.976 1.00 87.75 82 HIS A CA 1
ATOM 648 C C . HIS A 1 82 ? -10.998 -11.762 -10.047 1.00 87.75 82 HIS A C 1
ATOM 650 O O . HIS A 1 82 ? -10.618 -11.931 -8.891 1.00 87.75 82 HIS A O 1
ATOM 656 N N . GLY A 1 83 ? -11.183 -10.529 -10.535 1.00 85.50 83 GLY A N 1
ATOM 657 C CA . GLY A 1 83 ? -11.064 -9.315 -9.714 1.00 85.50 83 GLY A CA 1
ATOM 658 C C . GLY A 1 83 ? -9.630 -8.946 -9.312 1.00 85.50 83 GLY A C 1
ATOM 659 O O . GLY A 1 83 ? -9.416 -8.099 -8.442 1.00 85.50 83 GLY A O 1
ATOM 660 N N . VAL A 1 84 ? -8.619 -9.551 -9.939 1.00 87.62 84 VAL A N 1
ATOM 661 C CA . VAL A 1 84 ? -7.206 -9.281 -9.661 1.00 87.62 84 VAL A CA 1
ATOM 662 C C . VAL A 1 84 ? -6.682 -8.232 -10.638 1.00 87.62 84 VAL A C 1
ATOM 664 O O . VAL A 1 84 ? -6.674 -8.419 -11.857 1.00 87.62 84 VAL A O 1
ATOM 667 N N . SER A 1 85 ? -6.221 -7.102 -10.098 1.00 84.44 85 SER A N 1
ATOM 668 C CA . SER A 1 85 ? -5.668 -6.016 -10.910 1.00 84.44 85 SER A CA 1
ATOM 669 C C . SER A 1 85 ? -4.332 -6.406 -11.552 1.00 84.44 85 SER A C 1
ATOM 671 O O . SER A 1 85 ? -3.624 -7.308 -11.095 1.00 84.44 85 SER A O 1
ATOM 673 N N . LYS A 1 86 ? -3.941 -5.677 -12.605 1.00 81.50 86 LYS A N 1
ATOM 674 C CA . LYS A 1 86 ? -2.649 -5.884 -13.282 1.00 81.50 86 LYS A CA 1
ATOM 675 C C . LYS A 1 86 ? -1.461 -5.679 -12.332 1.00 81.50 86 LYS A C 1
ATOM 677 O O . LYS A 1 86 ? -0.433 -6.322 -12.511 1.00 81.50 86 LYS A O 1
ATOM 682 N N . GLU A 1 87 ? -1.603 -4.803 -11.340 1.00 80.06 87 GLU A N 1
ATOM 683 C CA . GLU A 1 87 ? -0.606 -4.527 -10.305 1.00 80.06 87 GLU A CA 1
ATOM 684 C C . GLU A 1 87 ? -0.461 -5.716 -9.357 1.00 80.06 87 GLU A C 1
ATOM 686 O O . GLU A 1 87 ? 0.655 -6.193 -9.164 1.00 80.06 87 GLU A O 1
ATOM 691 N N . LYS A 1 88 ? -1.572 -6.249 -8.825 1.00 83.56 88 LYS A N 1
ATOM 692 C CA . LYS A 1 88 ? -1.541 -7.446 -7.968 1.00 83.56 88 LYS A CA 1
ATOM 693 C C . LYS A 1 88 ? -0.965 -8.652 -8.714 1.00 83.56 88 LYS A C 1
ATOM 695 O O . LYS A 1 88 ? -0.115 -9.352 -8.175 1.00 83.56 88 LYS A O 1
ATOM 700 N N . LEU A 1 89 ? -1.361 -8.843 -9.974 1.00 85.25 89 LEU A N 1
ATOM 701 C CA . LEU A 1 89 ? -0.817 -9.897 -10.830 1.00 85.25 89 LEU A CA 1
ATOM 702 C C . LEU A 1 89 ? 0.696 -9.746 -11.051 1.00 85.25 89 LEU A C 1
ATOM 704 O O . LEU A 1 89 ? 1.421 -10.734 -11.036 1.00 85.25 89 LEU A O 1
ATOM 708 N N . ALA A 1 90 ? 1.184 -8.520 -11.258 1.00 80.38 90 ALA A N 1
ATOM 709 C CA . ALA A 1 90 ? 2.612 -8.273 -11.434 1.00 80.38 90 ALA A CA 1
ATOM 710 C C . ALA A 1 90 ? 3.406 -8.640 -10.173 1.00 80.38 90 ALA A C 1
ATOM 712 O O . ALA A 1 90 ? 4.437 -9.298 -10.285 1.00 80.38 90 ALA A O 1
ATOM 713 N N . VAL A 1 91 ? 2.889 -8.291 -8.989 1.00 81.69 91 VAL A N 1
ATOM 714 C CA . VAL A 1 91 ? 3.494 -8.681 -7.708 1.00 81.69 91 VAL A CA 1
ATOM 715 C C . VAL A 1 91 ? 3.528 -10.206 -7.554 1.00 81.69 91 VAL A C 1
ATOM 717 O O . VAL A 1 91 ? 4.587 -10.746 -7.250 1.00 81.69 91 VAL A O 1
ATOM 720 N N . LEU A 1 92 ? 2.420 -10.904 -7.839 1.00 84.62 92 LEU A N 1
ATOM 721 C CA . LEU A 1 92 ? 2.348 -12.374 -7.777 1.00 84.62 92 LEU A CA 1
ATOM 722 C C . LEU A 1 92 ? 3.340 -13.059 -8.724 1.00 84.62 92 LEU A C 1
ATOM 724 O O . LEU A 1 92 ? 3.944 -14.065 -8.377 1.00 84.62 92 LEU A O 1
ATOM 728 N N . LEU A 1 93 ? 3.551 -12.501 -9.915 1.00 83.12 93 LEU A N 1
ATOM 729 C CA . LEU A 1 93 ? 4.498 -13.045 -10.890 1.00 83.12 93 LEU A CA 1
ATOM 730 C C . LEU A 1 93 ? 5.969 -12.754 -10.545 1.00 83.12 93 LEU A C 1
ATOM 732 O O . LEU A 1 93 ? 6.845 -13.036 -11.360 1.00 83.12 93 LEU A O 1
ATOM 736 N N . GLY A 1 94 ? 6.264 -12.156 -9.385 1.00 75.62 94 GLY A N 1
ATOM 737 C CA . GLY A 1 94 ? 7.614 -11.709 -9.021 1.00 75.62 94 GLY A CA 1
ATOM 738 C C . GLY A 1 94 ? 8.088 -10.494 -9.825 1.00 75.62 94 GLY A C 1
ATOM 739 O O . GLY A 1 94 ? 9.173 -9.969 -9.595 1.00 75.62 94 GLY A O 1
ATOM 740 N N . ASN A 1 95 ? 7.247 -9.978 -10.724 1.00 64.50 95 ASN A N 1
ATOM 741 C CA . ASN A 1 95 ? 7.458 -8.723 -11.423 1.00 64.50 95 ASN A CA 1
ATOM 742 C C . ASN A 1 95 ? 7.042 -7.576 -10.505 1.00 64.50 95 ASN A C 1
ATOM 744 O O . ASN A 1 95 ? 6.124 -6.805 -10.809 1.00 64.50 95 ASN A O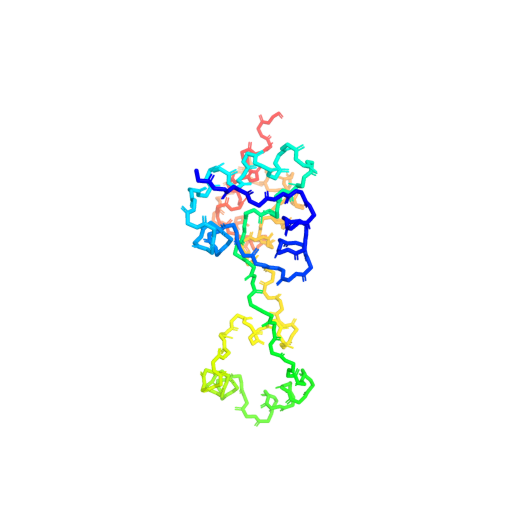 1
ATOM 748 N N . GLN A 1 96 ? 7.756 -7.424 -9.389 1.00 54.88 96 GLN A N 1
ATOM 749 C CA . GLN A 1 96 ? 7.802 -6.136 -8.725 1.00 54.88 96 GLN A CA 1
ATOM 750 C C . GLN A 1 96 ? 8.406 -5.157 -9.729 1.00 54.88 96 GLN A C 1
ATOM 752 O O . GLN A 1 96 ? 9.620 -4.960 -9.814 1.00 54.88 96 GLN A O 1
ATOM 757 N N . ARG A 1 97 ? 7.554 -4.475 -10.492 1.00 47.81 97 ARG A N 1
ATOM 758 C CA . ARG A 1 97 ? 7.891 -3.137 -10.953 1.00 47.81 97 ARG A CA 1
ATOM 759 C C . ARG A 1 97 ? 7.978 -2.285 -9.691 1.00 47.81 97 ARG A C 1
ATOM 761 O O . ARG A 1 97 ? 7.050 -1.545 -9.401 1.00 47.81 97 ARG A O 1
ATOM 768 N N . LEU A 1 98 ? 9.072 -2.434 -8.932 1.00 45.06 98 LEU A N 1
ATOM 769 C CA . LEU A 1 98 ? 9.592 -1.380 -8.074 1.00 45.06 98 LEU A CA 1
ATOM 770 C C . LEU A 1 98 ? 9.477 -0.134 -8.930 1.00 45.06 98 LEU A C 1
ATOM 772 O O . LEU A 1 98 ? 10.006 -0.134 -10.050 1.00 45.06 98 LEU A O 1
ATOM 776 N N . ASP A 1 99 ? 8.641 0.786 -8.465 1.00 51.53 99 ASP A N 1
ATOM 777 C CA . ASP A 1 99 ? 8.150 1.946 -9.183 1.00 51.53 99 ASP A CA 1
ATOM 778 C C . ASP A 1 99 ? 9.197 2.427 -10.183 1.00 51.53 99 ASP A C 1
ATOM 780 O O . ASP A 1 99 ? 10.317 2.744 -9.788 1.00 51.53 99 ASP A O 1
ATOM 784 N N . ARG A 1 100 ? 8.884 2.446 -11.487 1.00 50.41 100 ARG A N 1
ATOM 785 C CA . ARG A 1 100 ? 9.844 2.933 -12.500 1.00 50.41 100 ARG A CA 1
ATOM 786 C C . ARG A 1 100 ? 10.447 4.279 -12.084 1.00 50.41 100 ARG A C 1
ATOM 788 O O . ARG A 1 100 ? 11.633 4.491 -12.284 1.00 50.41 100 ARG A O 1
ATOM 795 N N . GLY A 1 101 ? 9.645 5.134 -11.440 1.00 55.69 101 GLY A N 1
ATOM 796 C CA . GLY A 1 101 ? 10.105 6.382 -10.836 1.00 55.69 101 GLY A CA 1
ATOM 797 C C . GLY A 1 101 ? 11.150 6.187 -9.733 1.00 55.69 101 GLY A C 1
ATOM 798 O O . GLY A 1 101 ? 12.160 6.875 -9.748 1.00 55.69 101 GLY A O 1
ATOM 799 N N . ARG A 1 102 ? 10.968 5.212 -8.833 1.00 60.44 102 ARG A N 1
ATOM 800 C CA . ARG A 1 102 ? 11.911 4.892 -7.750 1.00 60.44 102 ARG A CA 1
ATOM 801 C C . ARG A 1 102 ? 13.213 4.292 -8.278 1.00 60.44 102 ARG A C 1
ATOM 803 O O . ARG A 1 102 ? 14.264 4.690 -7.808 1.00 60.44 102 ARG A O 1
ATOM 810 N N . ARG A 1 103 ? 13.173 3.423 -9.299 1.00 60.16 103 ARG A N 1
ATOM 811 C CA . ARG A 1 103 ? 14.401 2.896 -9.934 1.00 60.16 103 ARG A CA 1
ATOM 812 C C . ARG A 1 103 ? 15.176 3.966 -10.700 1.00 60.16 103 ARG A C 1
ATOM 814 O O . ARG A 1 103 ? 16.391 4.013 -10.587 1.00 60.16 103 ARG A O 1
ATOM 821 N N . SER A 1 104 ? 14.495 4.818 -11.470 1.00 59.28 104 SER A N 1
ATOM 822 C CA . SER A 1 104 ? 15.162 5.927 -12.165 1.00 59.28 104 SER A CA 1
ATOM 823 C C . SER A 1 104 ? 15.721 6.962 -11.190 1.00 59.28 104 SER A C 1
ATOM 825 O O . SER A 1 104 ? 16.765 7.533 -11.460 1.00 59.28 104 SER A O 1
ATOM 827 N N . HIS A 1 105 ? 15.055 7.192 -10.058 1.00 65.44 105 HIS A N 1
ATOM 828 C CA . HIS A 1 105 ? 15.570 8.066 -9.006 1.00 65.44 105 HIS A CA 1
ATOM 829 C C . HIS A 1 105 ? 16.781 7.451 -8.288 1.00 65.44 105 HIS A C 1
ATOM 831 O O . HIS A 1 105 ? 17.767 8.144 -8.084 1.00 65.44 105 HIS A O 1
ATOM 837 N N . GLN A 1 106 ? 16.732 6.152 -7.969 1.00 67.06 106 GLN A N 1
ATOM 838 C CA . GLN A 1 106 ? 17.845 5.406 -7.367 1.00 67.06 106 GLN A CA 1
ATOM 839 C C . GLN A 1 106 ? 19.081 5.390 -8.278 1.00 67.06 106 GLN A C 1
ATOM 841 O O . GLN A 1 106 ? 20.180 5.664 -7.825 1.00 67.06 106 GLN A O 1
ATOM 846 N N . ARG A 1 107 ? 18.896 5.139 -9.579 1.00 63.91 107 ARG A N 1
ATOM 847 C CA . ARG A 1 107 ? 19.995 5.178 -10.554 1.00 63.91 107 ARG A CA 1
ATOM 848 C C . ARG A 1 107 ? 20.573 6.574 -10.747 1.00 63.91 107 ARG A C 1
ATOM 850 O O . ARG A 1 107 ? 21.764 6.701 -10.973 1.00 63.91 107 ARG A O 1
ATOM 857 N N . ALA A 1 108 ? 19.739 7.615 -10.689 1.00 70.19 108 ALA A N 1
ATOM 858 C CA . ALA A 1 108 ? 20.237 8.985 -10.721 1.00 70.19 108 ALA A CA 1
ATOM 859 C C . ALA A 1 108 ? 21.101 9.262 -9.481 1.00 70.19 108 ALA A C 1
ATOM 861 O O . ALA A 1 108 ? 22.243 9.656 -9.652 1.00 70.19 108 ALA A O 1
ATOM 862 N N . LEU A 1 109 ? 20.608 8.909 -8.284 1.00 69.62 109 LEU A N 1
ATOM 863 C CA . LEU A 1 109 ? 21.350 8.983 -7.015 1.00 69.62 109 LEU A CA 1
ATOM 864 C C . LEU A 1 109 ? 22.721 8.291 -7.081 1.00 69.62 109 LEU A C 1
ATOM 866 O O . LEU A 1 109 ? 23.722 8.861 -6.664 1.00 69.62 109 LEU A O 1
ATOM 870 N N . GLU A 1 110 ? 22.774 7.073 -7.624 1.00 80.38 110 GLU A N 1
ATOM 871 C CA . GLU A 1 110 ? 24.016 6.297 -7.789 1.00 80.38 110 GLU A CA 1
ATOM 872 C C . GLU A 1 110 ? 25.031 6.972 -8.732 1.00 80.38 110 GLU A C 1
ATOM 874 O O . GLU A 1 110 ? 26.222 6.671 -8.675 1.00 80.38 110 GLU A O 1
ATOM 879 N N . HIS A 1 111 ? 24.580 7.893 -9.586 1.00 81.56 111 HIS A N 1
ATOM 880 C CA . HIS A 1 111 ? 25.391 8.563 -10.600 1.00 81.56 111 HIS A CA 1
ATOM 881 C C . HIS A 1 111 ? 25.417 10.093 -10.451 1.00 81.56 111 HIS A C 1
ATOM 883 O O . HIS A 1 111 ? 25.836 10.764 -11.392 1.00 81.56 111 HIS A O 1
ATOM 889 N N . ASP A 1 112 ? 25.021 10.655 -9.300 1.00 81.69 112 ASP A N 1
ATOM 890 C CA . ASP A 1 112 ? 24.848 12.108 -9.109 1.00 81.69 112 ASP A CA 1
ATOM 891 C C . ASP A 1 112 ? 26.108 12.907 -9.526 1.00 81.69 112 ASP A C 1
ATOM 893 O O . ASP A 1 112 ? 26.022 13.837 -10.330 1.00 81.69 112 ASP A O 1
ATOM 897 N N . ALA A 1 113 ? 27.302 12.484 -9.091 1.00 81.31 113 ALA A N 1
ATOM 898 C CA . ALA A 1 113 ? 28.564 13.149 -9.445 1.00 81.31 113 ALA A CA 1
ATOM 899 C C . ALA A 1 113 ? 28.910 13.055 -10.948 1.00 81.31 113 ALA A C 1
ATOM 901 O O . ALA A 1 113 ? 29.373 14.023 -11.553 1.00 81.31 113 ALA A O 1
ATOM 902 N N . ALA A 1 114 ? 28.650 11.902 -11.574 1.00 83.88 114 ALA A N 1
ATOM 903 C CA . ALA A 1 114 ? 28.922 11.679 -12.996 1.00 83.88 114 ALA A CA 1
ATOM 904 C C . ALA A 1 114 ? 27.923 12.425 -13.898 1.00 83.88 114 ALA A C 1
ATOM 906 O O . ALA A 1 114 ? 28.293 12.947 -14.951 1.00 83.88 114 ALA A O 1
ATOM 907 N N . ILE A 1 115 ? 26.659 12.509 -13.473 1.00 85.50 115 ILE A N 1
ATOM 908 C CA . ILE A 1 115 ? 25.611 13.299 -14.128 1.00 85.50 115 ILE A CA 1
ATOM 909 C C . ILE A 1 115 ? 25.974 14.782 -14.080 1.00 85.50 115 ILE A C 1
ATOM 911 O O . ILE A 1 115 ? 25.845 15.461 -15.100 1.00 85.50 115 ILE A O 1
ATOM 915 N N . ARG A 1 116 ? 26.463 15.273 -12.933 1.00 85.62 116 ARG A N 1
ATOM 916 C CA . ARG A 1 116 ? 26.857 16.673 -12.777 1.00 85.62 116 ARG A CA 1
ATOM 917 C C . ARG A 1 116 ? 28.043 17.042 -13.662 1.00 85.62 116 ARG A C 1
ATOM 919 O O . ARG A 1 116 ? 27.932 17.978 -14.444 1.00 85.62 116 ARG A O 1
ATOM 926 N N . SER A 1 117 ? 29.118 16.255 -13.621 1.00 86.00 117 SER A N 1
ATOM 927 C CA . SER A 1 117 ? 30.298 16.484 -14.466 1.00 86.00 117 SER A CA 1
ATOM 928 C C . SER A 1 117 ? 29.951 16.506 -15.960 1.00 86.00 117 SER A C 1
ATOM 930 O O . SER A 1 117 ? 30.401 17.386 -16.691 1.00 86.00 117 SER A O 1
ATOM 932 N N . ALA A 1 118 ? 29.091 15.591 -16.416 1.00 87.38 118 ALA A N 1
ATOM 933 C CA . ALA A 1 118 ? 28.660 15.559 -17.810 1.00 87.38 118 ALA A CA 1
ATOM 934 C C . ALA A 1 118 ? 27.747 16.744 -18.183 1.00 87.38 118 ALA A C 1
ATOM 936 O O . ALA A 1 118 ? 27.802 17.225 -19.314 1.00 87.38 118 ALA A O 1
ATOM 937 N N . TYR A 1 119 ? 26.924 17.230 -17.249 1.00 88.06 119 TYR A N 1
ATOM 938 C CA . TYR A 1 119 ? 26.106 18.428 -17.448 1.00 88.06 119 TYR A CA 1
ATOM 939 C C . TYR A 1 119 ? 26.957 19.702 -17.522 1.00 88.06 119 TYR A C 1
ATOM 941 O O . TYR A 1 119 ? 26.760 20.501 -18.434 1.00 88.06 119 TYR A O 1
ATOM 949 N N . ASP A 1 120 ? 27.937 19.859 -16.629 1.00 87.38 120 ASP A N 1
ATOM 950 C CA . ASP A 1 120 ? 28.867 20.997 -16.640 1.00 87.38 120 ASP A CA 1
ATOM 951 C C . ASP A 1 120 ? 29.749 20.994 -17.910 1.00 87.38 120 ASP A C 1
ATOM 953 O O . ASP A 1 120 ? 30.091 22.053 -18.430 1.00 87.38 120 ASP A O 1
ATOM 957 N N . ALA A 1 121 ? 30.027 19.817 -18.488 1.00 88.31 121 ALA A N 1
ATOM 958 C CA . ALA A 1 121 ? 30.659 19.663 -19.805 1.00 88.31 121 ALA A CA 1
ATOM 959 C C . ALA A 1 121 ? 29.731 19.989 -21.002 1.00 88.31 121 ALA A C 1
ATOM 961 O O . ALA A 1 121 ? 30.139 19.855 -22.157 1.00 88.31 121 ALA A O 1
ATOM 962 N N . GLY A 1 122 ? 28.482 20.401 -20.753 1.00 89.31 122 GLY A N 1
ATOM 963 C CA . GLY A 1 122 ? 27.524 20.845 -21.770 1.00 89.31 122 GLY A CA 1
ATOM 964 C C . GLY A 1 122 ? 26.613 19.752 -22.335 1.00 89.31 122 GLY A C 1
ATOM 965 O O . GLY A 1 122 ? 25.902 19.996 -23.314 1.00 89.31 122 GLY A O 1
ATOM 966 N N . ALA A 1 123 ? 26.591 18.545 -21.757 1.00 88.81 123 ALA A N 1
ATOM 967 C CA . ALA A 1 123 ? 25.704 17.491 -22.241 1.00 88.81 123 ALA A CA 1
ATOM 968 C C . ALA A 1 123 ? 24.225 17.824 -21.949 1.00 88.81 123 ALA A C 1
ATOM 970 O O . ALA A 1 123 ? 23.860 18.125 -20.807 1.00 88.81 123 ALA A O 1
ATOM 971 N N . PRO A 1 124 ? 23.319 17.707 -22.938 1.00 90.94 124 PRO A N 1
ATOM 972 C CA . PRO A 1 124 ? 21.911 18.002 -22.718 1.00 90.94 124 PRO A CA 1
ATOM 973 C C . PRO A 1 124 ? 21.250 16.939 -21.827 1.00 90.94 124 PRO A C 1
ATOM 975 O O . PRO A 1 124 ? 21.484 15.736 -21.967 1.00 90.94 124 PRO A O 1
ATOM 978 N N . ILE A 1 125 ? 20.323 17.371 -20.964 1.00 85.94 125 ILE A N 1
ATOM 979 C CA . ILE A 1 125 ? 19.580 16.521 -20.006 1.00 85.94 125 ILE A CA 1
ATOM 980 C C . ILE A 1 125 ? 18.910 15.308 -20.684 1.00 85.94 125 ILE A C 1
ATOM 982 O O . ILE A 1 125 ? 18.765 14.242 -20.084 1.00 85.94 125 ILE A O 1
ATOM 986 N N . THR A 1 126 ? 18.493 15.445 -21.946 1.00 89.00 126 THR A N 1
ATOM 987 C CA . THR A 1 126 ? 17.924 14.353 -22.755 1.00 89.00 126 THR A CA 1
ATOM 988 C C . THR A 1 126 ? 18.935 13.248 -23.057 1.00 89.00 126 THR A C 1
ATOM 990 O O . THR A 1 126 ? 18.573 12.071 -22.981 1.00 89.00 126 THR A O 1
ATOM 993 N N . ALA A 1 127 ? 20.184 13.604 -23.364 1.00 85.88 127 ALA A N 1
ATOM 994 C CA . ALA A 1 127 ? 21.265 12.655 -23.608 1.00 85.88 127 ALA A CA 1
ATOM 995 C C . ALA A 1 127 ? 21.652 11.929 -22.314 1.00 85.88 127 ALA A C 1
ATOM 997 O O . ALA A 1 127 ? 21.711 10.700 -22.310 1.00 85.88 127 ALA A O 1
ATOM 998 N N . LEU A 1 128 ? 21.764 12.660 -21.200 1.00 85.50 128 LEU A N 1
ATOM 999 C CA . LEU A 1 128 ? 22.038 12.089 -19.874 1.00 85.50 128 LEU A CA 1
ATOM 1000 C C . LEU A 1 128 ? 20.942 11.103 -19.442 1.00 85.50 128 LEU A C 1
ATOM 1002 O O . LEU A 1 128 ? 21.224 9.983 -19.021 1.00 85.50 128 LEU A O 1
ATOM 1006 N N . ALA A 1 129 ? 19.670 11.464 -19.621 1.00 84.50 129 ALA A N 1
ATOM 1007 C CA . ALA A 1 129 ? 18.550 10.577 -19.310 1.00 84.50 129 ALA A CA 1
ATOM 1008 C C . ALA A 1 129 ? 18.607 9.261 -20.111 1.00 84.50 129 ALA A C 1
ATOM 1010 O O . ALA A 1 129 ? 18.346 8.189 -19.561 1.00 84.50 129 ALA A O 1
ATOM 1011 N N . LYS A 1 130 ? 18.981 9.329 -21.396 1.00 86.06 130 LYS A N 1
ATOM 1012 C CA . LYS A 1 130 ? 19.140 8.145 -22.252 1.00 86.06 130 LYS A CA 1
ATOM 1013 C C . LYS A 1 130 ? 20.353 7.306 -21.839 1.00 86.06 130 LYS A C 1
ATOM 1015 O O . LYS A 1 130 ? 20.222 6.089 -21.750 1.00 86.06 130 LYS A O 1
ATOM 1020 N N . GLN A 1 131 ? 21.485 7.947 -21.555 1.00 84.00 131 GLN A N 1
ATOM 1021 C CA . GLN A 1 131 ? 22.744 7.302 -21.176 1.00 84.00 131 GLN A CA 1
ATOM 1022 C C . GLN A 1 131 ? 22.626 6.531 -19.856 1.00 84.00 131 GLN A C 1
ATOM 1024 O O . GLN A 1 131 ? 23.021 5.372 -19.787 1.00 84.00 131 GLN A O 1
ATOM 1029 N N . TYR A 1 132 ? 22.007 7.131 -18.836 1.00 80.94 132 TYR A N 1
ATOM 1030 C CA . TYR A 1 132 ? 21.867 6.517 -17.509 1.00 80.94 132 TYR A CA 1
ATOM 1031 C C . TYR A 1 132 ? 20.562 5.715 -17.335 1.00 80.94 132 TYR A C 1
ATOM 1033 O O . TYR A 1 132 ? 20.292 5.145 -16.276 1.00 80.94 132 TYR A O 1
ATOM 1041 N N . GLY A 1 133 ? 19.718 5.640 -18.373 1.00 79.25 133 GLY A N 1
ATOM 1042 C CA . GLY A 1 133 ? 18.427 4.945 -18.311 1.00 79.25 133 GLY A CA 1
ATOM 1043 C C . GLY A 1 133 ? 17.472 5.545 -17.269 1.00 79.25 133 GLY A C 1
ATOM 1044 O O . GLY A 1 133 ? 16.665 4.832 -16.659 1.00 79.25 133 GLY A O 1
ATOM 1045 N N . CYS A 1 134 ? 17.584 6.853 -17.050 1.00 82.31 134 CYS A N 1
ATOM 1046 C CA . CYS A 1 134 ? 16.821 7.631 -16.084 1.00 82.31 134 CYS A CA 1
ATOM 1047 C C . CYS A 1 134 ? 15.743 8.461 -16.789 1.00 82.31 134 CYS A C 1
ATOM 1049 O O . CYS A 1 134 ? 15.735 8.642 -18.005 1.00 82.31 134 CYS A O 1
ATOM 1051 N N . THR A 1 135 ? 14.789 8.988 -16.024 1.00 83.06 135 THR A N 1
ATOM 1052 C CA . THR A 1 135 ? 13.852 9.980 -16.565 1.00 83.06 135 THR A CA 1
ATOM 1053 C C . THR A 1 135 ? 14.501 11.363 -16.536 1.00 83.06 135 THR A C 1
ATOM 1055 O O . THR A 1 135 ? 15.287 11.655 -15.639 1.00 83.06 135 THR A O 1
ATOM 1058 N N . ARG A 1 136 ? 14.119 12.259 -17.459 1.00 85.12 136 ARG A N 1
ATOM 1059 C CA . ARG A 1 136 ? 14.577 13.667 -17.453 1.00 85.12 136 ARG A CA 1
ATOM 1060 C C . ARG A 1 136 ? 14.380 14.348 -16.093 1.00 85.12 136 ARG A C 1
ATOM 1062 O O . ARG A 1 136 ? 15.236 15.087 -15.637 1.00 85.12 136 ARG A O 1
ATOM 1069 N N . ARG A 1 137 ? 13.264 14.042 -15.425 1.00 82.00 137 ARG A N 1
ATOM 1070 C CA . ARG A 1 137 ? 12.930 14.564 -14.095 1.00 82.00 137 ARG A CA 1
ATOM 1071 C C . ARG A 1 137 ? 13.868 14.043 -12.998 1.00 82.00 137 ARG A C 1
ATOM 1073 O O . ARG A 1 137 ? 14.177 14.783 -12.080 1.00 82.00 137 ARG A O 1
ATOM 1080 N N . ALA A 1 138 ? 14.330 12.794 -13.097 1.00 82.38 138 ALA A N 1
ATOM 1081 C CA . ALA A 1 138 ? 15.312 12.243 -12.163 1.00 82.38 138 ALA A CA 1
ATOM 1082 C C . ALA A 1 138 ? 16.699 12.884 -12.337 1.00 82.38 138 ALA A C 1
ATOM 1084 O O . ALA A 1 138 ? 17.353 13.147 -11.337 1.00 82.38 138 ALA A O 1
ATOM 1085 N N . ILE A 1 139 ? 17.100 13.190 -13.578 1.00 85.56 139 ILE A N 1
ATOM 1086 C CA . ILE A 1 139 ? 18.322 13.963 -13.861 1.00 85.56 139 ILE A CA 1
ATOM 1087 C C . ILE A 1 139 ? 18.212 15.386 -13.294 1.00 85.56 139 ILE A C 1
ATOM 1089 O O . ILE A 1 139 ? 19.140 15.841 -12.643 1.00 85.56 139 ILE A O 1
ATOM 1093 N N . GLY A 1 140 ? 17.065 16.057 -13.455 1.00 84.06 140 GLY A N 1
ATOM 1094 C CA . GLY A 1 140 ? 16.835 17.373 -12.840 1.00 84.06 140 GLY A CA 1
ATOM 1095 C C . GLY A 1 140 ? 17.016 17.354 -11.317 1.00 84.06 140 GLY A C 1
ATOM 1096 O O . GLY A 1 140 ? 17.805 18.120 -10.787 1.00 84.06 140 GLY A O 1
ATOM 1097 N N . TYR A 1 141 ? 16.391 16.394 -10.626 1.00 82.44 141 TYR A N 1
ATOM 1098 C CA . TYR A 1 141 ? 16.552 16.252 -9.172 1.00 82.44 141 TYR A CA 1
ATOM 1099 C C . TYR A 1 141 ? 17.976 15.908 -8.720 1.00 82.44 141 TYR A C 1
ATOM 1101 O O . TYR A 1 141 ? 18.351 16.249 -7.603 1.00 82.44 141 TYR A O 1
ATOM 1109 N N . SER A 1 142 ? 18.740 15.199 -9.553 1.00 83.44 142 SER A N 1
ATOM 1110 C CA . SER A 1 142 ? 20.159 14.915 -9.316 1.00 83.44 142 SER A CA 1
ATOM 1111 C C . SER A 1 142 ? 20.976 16.209 -9.352 1.00 83.44 142 SER A C 1
ATOM 1113 O O . SER A 1 142 ? 21.682 16.520 -8.395 1.00 83.44 142 SER A O 1
ATOM 1115 N N . LEU A 1 143 ? 20.775 17.029 -10.390 1.00 83.12 143 LEU A N 1
ATOM 1116 C CA . LEU A 1 143 ? 21.437 18.327 -10.530 1.00 83.12 143 LEU A CA 1
ATOM 1117 C C . LEU A 1 143 ? 21.079 19.277 -9.382 1.00 83.12 143 LEU A C 1
ATOM 1119 O O . LEU A 1 143 ? 21.992 19.835 -8.779 1.00 83.12 143 LEU A O 1
ATOM 1123 N N . ASP A 1 144 ? 19.795 19.384 -9.027 1.00 84.69 144 ASP A N 1
ATOM 1124 C CA . ASP A 1 144 ? 19.315 20.219 -7.914 1.00 84.69 144 ASP A CA 1
ATOM 1125 C C . ASP A 1 144 ? 19.956 19.830 -6.570 1.00 84.69 144 ASP A C 1
ATOM 1127 O O . ASP A 1 144 ? 20.211 20.683 -5.724 1.00 84.69 144 ASP A O 1
ATOM 1131 N N . ARG A 1 145 ? 20.242 18.538 -6.362 1.00 78.69 145 ARG A N 1
ATOM 1132 C CA . ARG A 1 145 ? 20.852 18.024 -5.125 1.00 78.69 145 ARG A CA 1
ATOM 1133 C C . ARG A 1 145 ? 22.350 18.317 -5.031 1.00 78.69 145 ARG A C 1
ATOM 1135 O O . ARG A 1 145 ? 22.863 18.493 -3.934 1.00 78.69 145 ARG A O 1
ATOM 1142 N N . THR A 1 146 ? 23.038 18.360 -6.168 1.00 77.62 146 THR A N 1
ATOM 1143 C CA . THR A 1 146 ? 24.487 18.629 -6.259 1.00 77.62 146 THR A CA 1
ATOM 1144 C C . THR A 1 146 ? 24.855 20.119 -6.236 1.00 77.62 146 THR A C 1
ATOM 1146 O O . THR A 1 146 ? 26.021 20.449 -6.399 1.00 77.62 146 THR A O 1
ATOM 1149 N N . ILE A 1 147 ? 23.880 21.021 -6.061 1.00 71.06 147 ILE A N 1
ATOM 1150 C CA . ILE A 1 147 ? 24.088 22.484 -5.985 1.00 71.06 147 ILE A CA 1
ATOM 1151 C C . ILE A 1 147 ? 24.524 22.950 -4.576 1.00 71.06 147 ILE A C 1
ATOM 1153 O O . ILE A 1 147 ? 24.741 24.140 -4.366 1.00 71.06 147 ILE A O 1
ATOM 1157 N N . SER A 1 148 ? 24.672 22.032 -3.614 1.00 51.62 148 SER A N 1
ATOM 1158 C CA . SER A 1 148 ? 25.033 22.367 -2.232 1.00 51.62 148 SER A CA 1
ATOM 1159 C C . SER A 1 148 ? 26.530 22.493 -1.984 1.00 51.62 148 SER A C 1
ATOM 1161 O O . SER A 1 148 ? 27.298 21.705 -2.576 1.00 51.62 148 SER A O 1
#

pLDDT: mean 82.28, std 11.41, range [45.06, 94.19]

Sequence (148 aa):
MPVPDASQLHQLYIVEGQTIRAIAQRYRCRPAAVIAAMEAAGIARRRSGRTRAPLPAWDTEKLRQLVRAKGVRYVRAFARRHGVSKEKLAVLLGNQRLDRGRRSHQRALEHDAAIRSAYDAGAPITALAKQYGCTRRAIGYSLDRTIS

Secondary structure (DSSP, 8-state):
-PPPPHHHHHIIIIIS---HHHHHHHTT--HHHHHHHHHHTT-PPPPSS--PPPPP---HHHHHHHHHHHHHHHHHHHHHHTT--HHHHHHHTT-----HHHHHHHHHHHTHHHHHHHHHTT--HHHHHHHTT--HHHHHHHHHHTT-

Foldseek 3Di:
DDQDALVRLCCQCPVVNHDLVRSCVVVVHDSVSNVVRCVVSVNDDDDPDDPPDDQPPDDLVVLVVCCVPPNPVVSQVVCVVVVHHPQSSCVSVVNPPPPLQVVLLVLLVVCLVVLQVVVVVPDDLVVSCVVSVHDSVSSVVSNVVVPD